Protein AF-W1Y6M5-F1 (afdb_monomer_lite)

Foldseek 3Di:
DDLVVFWDKDAFDQQLVQDDDDDDVPDDPVRVVVVSVVSRLATFGIWTATPVPRHTPDTDHDPDPVCVDPVNVVSSRVD

Secondary structure (DSSP, 8-state):
--GGGTEEEEEEEEGGGT--PPP-TTS-HHHHHHHHHHHHT-EEEEEEEETTT--EEEEE---SGGGGSHHHHHHHHH-

InterPro domains:
  IPR024402 Domain of unknown function DUF2726 [PF10881] (3-77)

Organism: NCBI:txid408170

Radius of gyration: 14.58 Å; chains: 1; bounding box: 29×38×38 Å

Sequence (79 aa):
KWFGHYCHIHCQVSLGRLINFPEQPEFSEEERKRFFAIYNGMAMDYVLVSKKNNKIVCVIELDDPSHERADRIIRDRWL

pLDDT: mean 85.99, std 6.61, range [66.0, 95.06]

Structure (mmCIF, N/CA/C/O backbone):
data_AF-W1Y6M5-F1
#
_entry.id   AF-W1Y6M5-F1
#
loop_
_atom_site.group_PDB
_atom_site.id
_atom_site.type_symbol
_atom_site.label_atom_id
_atom_site.label_alt_id
_atom_site.label_comp_id
_atom_site.label_asym_id
_atom_site.label_entity_id
_atom_site.label_seq_id
_atom_site.pdbx_PDB_ins_code
_atom_site.Cartn_x
_atom_site.Cartn_y
_atom_site.Cartn_z
_atom_site.occupancy
_atom_site.B_iso_or_equiv
_atom_site.auth_seq_id
_atom_site.auth_comp_id
_atom_site.auth_asym_id
_atom_site.auth_atom_id
_atom_site.pdbx_PDB_model_num
ATOM 1 N N . LYS A 1 1 ? -12.215 -23.003 0.328 1.00 68.38 1 LYS A N 1
ATOM 2 C CA . LYS A 1 1 ? -12.978 -21.728 0.407 1.00 68.38 1 LYS A CA 1
ATOM 3 C C . LYS A 1 1 ? -12.089 -20.613 -0.138 1.00 68.38 1 LYS A C 1
ATOM 5 O O . LYS A 1 1 ? -10.931 -20.586 0.244 1.00 68.38 1 LYS A O 1
ATOM 10 N N . TRP A 1 2 ? -12.587 -19.765 -1.041 1.00 86.69 2 TRP A N 1
ATOM 11 C CA . TRP A 1 2 ? -11.785 -18.734 -1.719 1.00 86.69 2 TRP A CA 1
ATOM 12 C C . TRP A 1 2 ? -11.755 -17.412 -0.937 1.00 86.69 2 TRP A C 1
ATOM 14 O O . TRP A 1 2 ? -12.774 -17.022 -0.364 1.00 86.69 2 TRP A O 1
ATOM 24 N N . PHE A 1 3 ? -10.620 -16.702 -0.940 1.00 86.81 3 PHE A N 1
ATOM 25 C CA . PHE A 1 3 ? -10.465 -15.430 -0.218 1.00 86.81 3 PHE A CA 1
ATOM 26 C C . PHE A 1 3 ? -11.447 -14.355 -0.687 1.00 86.81 3 PHE A C 1
ATOM 28 O O . PHE A 1 3 ? -11.974 -13.619 0.145 1.00 86.81 3 PHE A O 1
ATOM 35 N N . GLY A 1 4 ? -11.791 -14.321 -1.978 1.00 89.44 4 GLY A N 1
ATOM 36 C CA . GLY A 1 4 ? -12.753 -13.358 -2.526 1.00 89.44 4 GLY A CA 1
ATOM 37 C C . GLY A 1 4 ? -14.163 -13.451 -1.923 1.00 89.44 4 GLY A C 1
ATOM 38 O O . GLY A 1 4 ? -14.933 -12.494 -2.001 1.00 89.44 4 GLY A O 1
ATOM 39 N N . HIS A 1 5 ? -14.519 -14.561 -1.266 1.00 93.81 5 HIS A N 1
ATOM 40 C CA . HIS A 1 5 ? -15.795 -14.659 -0.546 1.00 93.81 5 HIS A CA 1
ATOM 41 C C . HIS A 1 5 ? -15.806 -13.810 0.735 1.00 93.81 5 HIS A C 1
ATOM 43 O O . HIS 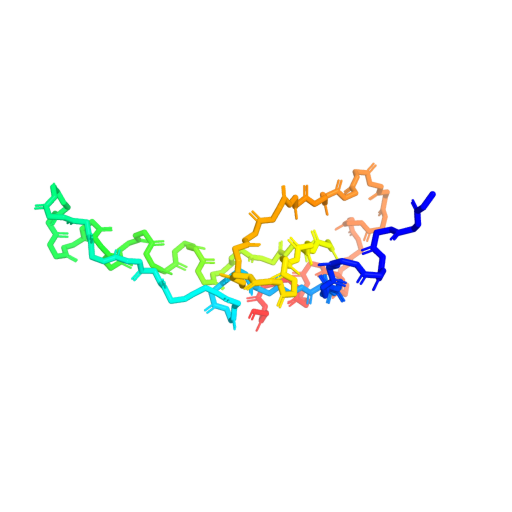A 1 5 ? -16.863 -13.339 1.141 1.00 93.81 5 HIS A O 1
ATOM 49 N N . TYR A 1 6 ? -14.641 -13.579 1.346 1.00 94.25 6 TYR A N 1
ATOM 50 C CA . TYR A 1 6 ? -14.509 -12.931 2.656 1.00 94.25 6 TYR A CA 1
ATOM 51 C C . TYR A 1 6 ? -13.725 -11.620 2.613 1.00 94.25 6 TYR A C 1
ATOM 53 O O . TYR A 1 6 ? -13.829 -10.830 3.547 1.00 94.25 6 TYR A O 1
ATOM 61 N N . CYS A 1 7 ? -12.970 -11.379 1.542 1.00 95.06 7 CYS A N 1
ATOM 62 C CA . CYS A 1 7 ? -12.126 -10.204 1.380 1.00 95.06 7 CYS A CA 1
ATOM 63 C C . CYS A 1 7 ? -12.482 -9.432 0.106 1.00 95.06 7 CYS A C 1
ATOM 65 O O . CYS A 1 7 ? -12.810 -10.025 -0.925 1.00 95.06 7 CYS A O 1
ATOM 67 N N . HIS A 1 8 ? -12.401 -8.108 0.181 1.00 94.00 8 HIS A N 1
ATOM 68 C CA . HIS A 1 8 ? -12.112 -7.265 -0.970 1.00 94.00 8 HIS A CA 1
ATOM 69 C C . HIS A 1 8 ? -10.634 -7.447 -1.325 1.00 94.00 8 HIS A C 1
ATOM 71 O O . HIS A 1 8 ? -9.793 -7.489 -0.428 1.00 94.00 8 HIS A O 1
ATOM 77 N N . ILE A 1 9 ? -10.332 -7.609 -2.611 1.00 94.06 9 ILE A N 1
ATOM 78 C CA . ILE A 1 9 ? -8.963 -7.732 -3.117 1.00 94.06 9 ILE A CA 1
ATOM 79 C C . ILE A 1 9 ? -8.694 -6.462 -3.912 1.00 94.06 9 ILE A C 1
ATOM 81 O O . ILE A 1 9 ? -9.323 -6.240 -4.946 1.00 94.06 9 ILE A O 1
ATOM 85 N N . HIS A 1 10 ? -7.810 -5.621 -3.396 1.00 92.69 10 HIS A N 1
ATOM 86 C CA . HIS A 1 10 ? -7.374 -4.402 -4.060 1.00 92.69 10 HIS A CA 1
ATOM 87 C C . HIS A 1 10 ? -6.017 -4.664 -4.698 1.00 92.69 10 HIS A C 1
ATOM 89 O O . HIS A 1 10 ? -5.113 -5.129 -4.011 1.00 92.69 10 HIS A O 1
ATOM 95 N N . CYS A 1 11 ? -5.889 -4.385 -5.990 1.00 91.50 11 CYS A N 1
ATOM 96 C CA . CYS A 1 11 ? -4.648 -4.576 -6.731 1.00 91.50 11 CYS A CA 1
ATOM 97 C C . CYS A 1 11 ? -3.975 -3.220 -6.955 1.00 91.50 11 CYS A C 1
ATOM 99 O O . CYS A 1 11 ? -4.678 -2.274 -7.311 1.00 91.50 11 CYS A O 1
ATOM 101 N N . GLN A 1 12 ? -2.647 -3.150 -6.829 1.00 86.75 12 GLN A N 1
ATOM 102 C CA . GLN A 1 12 ? -1.833 -1.972 -7.171 1.00 86.75 12 GLN A CA 1
ATOM 103 C C . GLN A 1 12 ? -2.373 -0.702 -6.510 1.00 86.75 12 GLN A C 1
ATOM 105 O O . GLN A 1 12 ? -2.810 0.244 -7.167 1.00 86.75 12 GLN A O 1
ATOM 110 N N . VAL A 1 13 ? -2.433 -0.734 -5.184 1.00 86.12 13 VAL A N 1
ATOM 111 C CA . VAL A 1 13 ? -3.177 0.234 -4.384 1.00 86.12 13 VAL A CA 1
ATOM 112 C C . VAL A 1 13 ? -2.279 0.846 -3.323 1.00 86.12 13 VAL A C 1
ATOM 114 O O . VAL A 1 13 ? -1.516 0.144 -2.665 1.00 86.12 13 VAL A O 1
ATOM 117 N N . SER A 1 14 ? -2.400 2.158 -3.128 1.00 86.56 14 SER A N 1
ATOM 118 C CA . SER A 1 14 ? -1.793 2.814 -1.973 1.00 86.56 14 SER A CA 1
ATOM 119 C C . SER A 1 14 ? -2.551 2.444 -0.696 1.00 86.56 14 SER A C 1
ATOM 121 O O . SER A 1 14 ? -3.785 2.520 -0.650 1.00 86.56 14 SER A O 1
ATOM 123 N N . LEU A 1 15 ? -1.821 2.076 0.360 1.00 82.38 15 LEU A N 1
ATOM 124 C CA . LEU A 1 15 ? -2.423 1.758 1.661 1.00 82.38 15 LEU A CA 1
ATOM 125 C C . LEU A 1 15 ? -3.201 2.942 2.248 1.00 82.38 15 LEU A C 1
ATOM 127 O O . LEU A 1 15 ? -4.263 2.749 2.849 1.00 82.38 15 LEU A O 1
ATOM 131 N N . GLY A 1 16 ? -2.725 4.164 1.996 1.00 79.94 16 GLY A N 1
ATOM 132 C 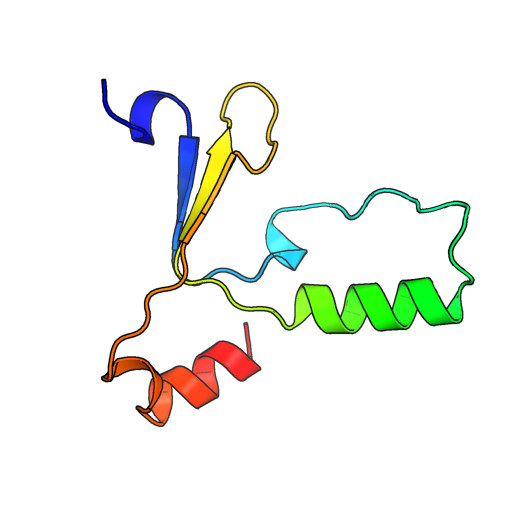CA . GLY A 1 16 ? -3.377 5.408 2.401 1.00 79.94 16 GLY A CA 1
ATOM 133 C C . GLY A 1 16 ? -4.802 5.577 1.878 1.00 79.94 16 GLY A C 1
ATOM 134 O O . GLY A 1 16 ? -5.623 6.244 2.501 1.00 79.94 16 GLY A O 1
ATOM 135 N N . ARG A 1 17 ? -5.136 4.936 0.751 1.00 81.88 17 ARG A N 1
ATOM 136 C CA . ARG A 1 17 ? -6.493 4.973 0.180 1.00 81.88 17 ARG A CA 1
ATOM 137 C C . ARG A 1 17 ? -7.448 3.967 0.816 1.00 81.88 17 ARG A C 1
ATOM 139 O O . ARG A 1 17 ? -8.654 4.071 0.606 1.00 81.88 17 ARG A O 1
ATOM 146 N N . LEU A 1 18 ? -6.927 2.974 1.536 1.00 81.38 18 LEU A N 1
ATOM 147 C CA . LEU A 1 18 ? -7.717 1.868 2.081 1.00 81.38 18 LEU A CA 1
ATOM 148 C C . LEU A 1 18 ? -7.981 2.000 3.576 1.00 81.38 18 LEU A C 1
ATOM 150 O O . LEU A 1 18 ? -9.013 1.527 4.055 1.00 81.38 18 LEU A O 1
ATOM 154 N N . ILE A 1 19 ? -7.060 2.615 4.315 1.00 76.94 19 ILE A N 1
ATOM 155 C CA . ILE A 1 19 ? -7.153 2.740 5.765 1.00 76.94 19 ILE A CA 1
ATOM 156 C C . ILE A 1 19 ? -7.150 4.209 6.167 1.00 76.94 19 ILE A C 1
ATOM 158 O O . ILE A 1 19 ? -6.231 4.958 5.851 1.00 76.94 19 ILE A O 1
ATOM 162 N N . ASN A 1 20 ? -8.130 4.574 6.990 1.00 73.44 20 ASN A N 1
ATOM 163 C CA . ASN A 1 20 ? -8.012 5.753 7.835 1.00 73.44 20 ASN A CA 1
ATOM 164 C C . ASN A 1 20 ? -7.049 5.423 8.969 1.00 73.44 20 ASN A C 1
ATOM 166 O O . ASN A 1 20 ? -7.361 4.588 9.824 1.00 73.44 20 ASN A O 1
ATOM 170 N N . PHE A 1 21 ? -5.867 6.034 8.941 1.00 69.94 21 PHE A N 1
ATOM 171 C CA . PHE A 1 21 ? -4.867 5.814 9.973 1.00 69.94 21 PHE A CA 1
ATOM 172 C C . PHE A 1 21 ? -5.435 6.260 11.333 1.00 69.94 21 PHE A C 1
ATOM 174 O O . PHE A 1 21 ? -5.844 7.417 11.457 1.00 69.94 21 PHE A O 1
ATOM 181 N N . PRO A 1 22 ? -5.534 5.359 12.329 1.00 71.06 22 PRO A N 1
ATOM 182 C CA . PRO A 1 22 ? -6.073 5.712 13.636 1.00 71.06 22 PRO A CA 1
ATOM 183 C C . PRO A 1 22 ? -5.132 6.685 14.353 1.00 71.06 22 PRO A C 1
ATOM 185 O O . PRO A 1 22 ? -3.922 6.663 14.129 1.00 71.06 22 PRO A O 1
ATOM 188 N N . GLU A 1 23 ? -5.678 7.521 15.236 1.00 72.56 23 GLU A N 1
ATOM 189 C CA . GLU A 1 23 ? -4.856 8.393 16.078 1.00 72.56 23 GLU A CA 1
ATOM 190 C C . GLU A 1 23 ? -3.879 7.555 16.920 1.00 72.56 23 GLU A C 1
ATOM 192 O O . GLU A 1 23 ? -4.274 6.577 17.556 1.00 72.56 23 GLU A O 1
ATOM 197 N N . GLN A 1 24 ? -2.598 7.928 16.884 1.00 76.31 24 GLN A N 1
ATOM 198 C CA . GLN A 1 24 ? -1.525 7.337 17.686 1.00 76.31 24 GLN A CA 1
ATOM 199 C C . GLN A 1 24 ? -1.161 8.361 18.771 1.00 76.31 24 GLN A C 1
ATOM 201 O O . GLN A 1 24 ? -0.459 9.325 18.457 1.00 76.31 24 GLN A O 1
ATOM 206 N N . PRO A 1 25 ? -1.675 8.229 20.006 1.00 78.31 25 PRO A N 1
ATOM 207 C CA . PRO A 1 25 ? -1.454 9.216 21.065 1.00 78.31 25 PRO A CA 1
ATOM 208 C C . PRO A 1 25 ? 0.021 9.357 21.471 1.00 78.31 25 PRO A C 1
ATOM 210 O O . PRO A 1 25 ? 0.400 10.369 22.054 1.00 78.31 25 PRO A O 1
ATOM 213 N N . GLU A 1 26 ? 0.859 8.373 21.148 1.00 85.31 26 GLU A N 1
ATOM 214 C CA . GLU A 1 26 ? 2.298 8.378 21.410 1.00 85.31 26 GLU A CA 1
ATOM 215 C C . GLU A 1 26 ? 3.118 9.129 20.348 1.00 85.31 26 GLU A C 1
ATOM 217 O O . GLU A 1 26 ? 4.307 9.358 20.560 1.00 85.31 26 GLU A O 1
ATOM 222 N N . PHE A 1 27 ? 2.525 9.498 19.208 1.00 83.19 27 PHE A N 1
ATOM 223 C CA . PHE A 1 27 ? 3.239 10.194 18.136 1.00 83.19 27 PHE A CA 1
ATOM 224 C C . PHE A 1 27 ? 3.138 11.708 18.327 1.00 83.19 27 PHE A C 1
ATOM 226 O O . PHE A 1 27 ? 2.049 12.254 18.514 1.00 83.19 27 PHE A O 1
ATOM 233 N N . SER A 1 28 ? 4.260 12.411 18.177 1.00 88.12 28 SER A N 1
ATOM 234 C CA . SER A 1 28 ? 4.232 13.859 17.950 1.00 88.12 28 SER A CA 1
ATOM 235 C C . SER A 1 28 ? 3.529 14.205 16.628 1.00 88.12 28 SER A C 1
ATOM 237 O O . SER A 1 28 ? 3.393 13.377 15.720 1.00 88.12 28 SER A O 1
ATOM 239 N N . GLU A 1 29 ? 3.103 15.462 16.475 1.00 84.94 29 GLU A N 1
ATOM 240 C CA . GLU A 1 29 ? 2.511 15.949 15.222 1.00 84.94 29 GLU A CA 1
ATOM 241 C C . GLU A 1 29 ? 3.467 15.787 14.028 1.00 84.94 29 GLU A C 1
ATOM 243 O O . GLU A 1 29 ? 3.033 15.421 12.930 1.00 84.94 29 GLU A O 1
ATOM 248 N N . GLU A 1 30 ? 4.772 16.018 14.218 1.00 88.12 30 GLU A N 1
ATOM 249 C CA . GLU A 1 30 ? 5.773 15.786 13.176 1.00 88.12 30 GLU A CA 1
ATOM 250 C C . GLU A 1 30 ? 5.892 14.306 12.797 1.00 88.12 30 GLU A C 1
ATOM 252 O O . GLU A 1 30 ? 5.935 13.983 11.606 1.00 88.12 30 GLU A O 1
ATOM 257 N N . GLU A 1 31 ? 5.933 13.401 13.777 1.00 86.88 31 GLU A N 1
ATOM 258 C CA . GLU A 1 31 ? 6.012 11.956 13.534 1.00 86.88 31 GLU A CA 1
ATOM 259 C C . GLU A 1 31 ? 4.765 11.445 12.825 1.00 86.88 31 GLU A C 1
ATOM 261 O O . GLU A 1 31 ? 4.876 10.699 11.852 1.00 86.88 31 GLU A O 1
ATOM 266 N N . ARG A 1 32 ? 3.584 11.924 13.228 1.00 84.12 32 ARG A N 1
ATOM 267 C CA . ARG A 1 32 ? 2.322 11.600 12.561 1.00 84.12 32 ARG A CA 1
ATOM 268 C C . ARG A 1 32 ? 2.339 12.028 11.099 1.00 84.12 32 ARG A C 1
ATOM 270 O O . ARG A 1 32 ? 2.003 11.230 10.227 1.00 84.12 32 ARG A O 1
ATOM 277 N N . LYS A 1 33 ? 2.765 13.262 10.807 1.00 84.44 33 LYS A N 1
ATOM 278 C CA . LYS A 1 33 ? 2.855 13.769 9.426 1.00 84.44 33 LYS A CA 1
ATOM 279 C C . LYS A 1 33 ? 3.851 12.973 8.589 1.00 84.44 33 LYS A C 1
ATOM 281 O O . LYS A 1 33 ? 3.540 12.627 7.452 1.00 84.44 33 LYS A O 1
ATOM 286 N N . ARG A 1 34 ? 5.030 12.667 9.140 1.00 86.25 34 ARG A N 1
ATOM 287 C CA . ARG A 1 34 ? 6.053 11.863 8.451 1.00 86.25 34 ARG A CA 1
ATOM 288 C C . ARG A 1 34 ? 5.558 10.453 8.170 1.00 86.25 34 ARG A C 1
ATOM 290 O O . ARG A 1 34 ? 5.676 9.990 7.040 1.00 86.25 34 ARG A O 1
ATOM 297 N N . PHE A 1 35 ? 4.971 9.800 9.168 1.00 84.12 35 PHE A N 1
ATOM 298 C CA . PHE A 1 35 ? 4.420 8.462 9.015 1.00 84.12 35 PHE A CA 1
ATOM 299 C C . PHE A 1 35 ? 3.313 8.442 7.961 1.00 84.12 35 PHE A C 1
ATOM 301 O O . PHE A 1 35 ? 3.349 7.617 7.054 1.00 84.12 35 PHE A O 1
ATOM 308 N N . PHE A 1 36 ? 2.375 9.390 8.024 1.00 81.50 36 PHE A N 1
ATOM 309 C CA . PHE A 1 36 ? 1.284 9.490 7.057 1.00 81.50 36 PHE A CA 1
ATOM 310 C C . PHE A 1 36 ? 1.791 9.740 5.630 1.00 81.50 36 PHE A C 1
ATOM 312 O O . PHE A 1 36 ? 1.286 9.140 4.686 1.00 81.50 36 PHE A O 1
ATOM 319 N N . ALA A 1 37 ? 2.822 10.574 5.462 1.00 83.19 37 ALA A N 1
ATOM 320 C CA . ALA A 1 37 ? 3.443 10.815 4.162 1.00 83.19 37 ALA A CA 1
ATOM 321 C C . ALA A 1 37 ? 4.090 9.548 3.581 1.00 83.19 37 ALA A C 1
ATOM 323 O O . ALA A 1 37 ? 3.879 9.245 2.409 1.00 83.19 37 ALA A O 1
ATOM 324 N N . ILE A 1 38 ? 4.833 8.794 4.399 1.00 83.31 38 ILE A N 1
ATOM 325 C CA . ILE A 1 38 ? 5.430 7.517 3.984 1.00 83.31 38 ILE A CA 1
ATOM 326 C C . ILE A 1 38 ? 4.321 6.533 3.617 1.00 83.31 38 ILE A C 1
ATOM 328 O O . ILE A 1 38 ? 4.307 6.013 2.510 1.00 83.31 38 ILE A O 1
ATOM 332 N N . TYR A 1 39 ? 3.361 6.338 4.518 1.00 81.19 39 TYR A N 1
ATOM 333 C CA . TYR A 1 39 ? 2.275 5.375 4.376 1.00 81.19 39 TYR A CA 1
ATOM 334 C C . TYR A 1 39 ? 1.409 5.619 3.133 1.00 81.19 39 TYR A C 1
ATOM 336 O O . TYR A 1 39 ? 1.054 4.675 2.432 1.00 81.19 39 TYR A O 1
ATOM 344 N N . ASN A 1 40 ? 1.102 6.882 2.820 1.00 81.75 40 ASN A N 1
ATOM 345 C CA . ASN A 1 40 ? 0.358 7.234 1.610 1.00 81.75 40 ASN A CA 1
ATOM 346 C C . ASN A 1 40 ? 1.154 6.994 0.326 1.00 81.75 40 ASN A C 1
ATOM 348 O O . ASN A 1 40 ? 0.542 6.697 -0.693 1.00 81.75 40 ASN A O 1
ATOM 352 N N . GLY A 1 41 ? 2.481 7.117 0.370 1.00 79.44 41 GLY A N 1
ATOM 353 C CA . GLY A 1 41 ? 3.352 6.847 -0.776 1.00 79.44 41 GLY A CA 1
ATOM 354 C C . GLY A 1 41 ? 3.693 5.368 -0.969 1.00 79.44 41 GLY A C 1
ATOM 355 O O . GLY A 1 41 ? 4.429 5.034 -1.892 1.00 79.44 41 GLY A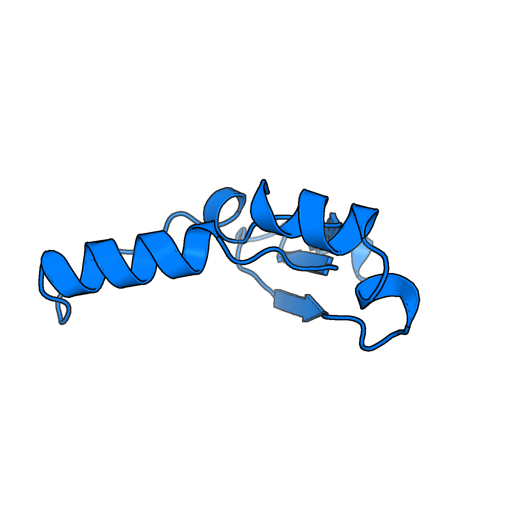 O 1
ATOM 356 N N . MET A 1 42 ? 3.210 4.476 -0.098 1.00 84.25 42 MET A N 1
ATOM 357 C CA . MET A 1 42 ? 3.420 3.039 -0.240 1.00 84.25 42 MET A CA 1
ATOM 358 C C . MET A 1 42 ? 2.363 2.437 -1.166 1.00 84.25 42 MET A C 1
ATOM 360 O O . MET A 1 42 ? 1.217 2.235 -0.755 1.00 84.25 42 MET A O 1
ATOM 364 N N . ALA A 1 43 ? 2.764 2.110 -2.392 1.00 87.69 43 ALA A N 1
ATOM 365 C CA . ALA A 1 43 ? 1.988 1.288 -3.312 1.00 87.69 43 ALA A CA 1
ATOM 366 C C . ALA A 1 43 ? 2.218 -0.201 -3.015 1.00 87.69 43 ALA A C 1
ATOM 368 O O . ALA A 1 43 ? 3.356 -0.615 -2.813 1.00 87.69 43 ALA A O 1
ATOM 369 N N . MET A 1 44 ? 1.135 -0.978 -2.984 1.00 89.62 44 MET A N 1
ATOM 370 C CA . MET A 1 44 ? 1.162 -2.418 -2.723 1.00 89.62 44 MET A CA 1
ATOM 371 C C . MET A 1 44 ? 0.566 -3.196 -3.894 1.00 89.62 44 MET A C 1
ATOM 373 O O . MET A 1 44 ? -0.434 -2.759 -4.479 1.00 89.62 44 MET A O 1
ATOM 377 N N . ASP A 1 45 ? 1.113 -4.369 -4.210 1.00 91.25 45 ASP A N 1
ATOM 378 C CA . ASP A 1 45 ? 0.625 -5.194 -5.320 1.00 91.25 45 ASP A CA 1
ATOM 379 C C . ASP A 1 45 ? -0.770 -5.761 -5.037 1.00 91.25 45 ASP A C 1
ATOM 381 O O . ASP A 1 45 ? -1.664 -5.625 -5.881 1.00 91.25 45 ASP A O 1
ATOM 385 N N . TYR A 1 46 ? -0.991 -6.337 -3.849 1.00 93.06 46 TYR A N 1
ATOM 386 C CA . TYR A 1 46 ? -2.318 -6.769 -3.407 1.00 93.06 46 TYR A CA 1
ATOM 387 C C . TYR A 1 46 ? -2.572 -6.499 -1.929 1.00 93.06 46 TYR A C 1
ATOM 389 O O . TYR A 1 46 ? -1.784 -6.860 -1.057 1.00 93.06 46 TYR A O 1
ATOM 397 N N . VAL A 1 47 ? -3.761 -5.979 -1.632 1.00 93.75 47 VAL A N 1
ATOM 398 C CA . VAL A 1 47 ? -4.251 -5.797 -0.264 1.00 93.75 47 VAL A CA 1
ATOM 399 C C . VAL A 1 47 ? -5.597 -6.491 -0.114 1.00 93.75 47 VAL A C 1
ATOM 401 O O . VAL A 1 47 ? -6.562 -6.193 -0.823 1.00 93.75 47 VAL A O 1
ATOM 404 N N . LEU A 1 48 ? -5.669 -7.432 0.826 1.00 94.75 48 LEU A N 1
ATOM 405 C CA . LEU A 1 48 ? -6.889 -8.146 1.180 1.00 94.75 48 LEU A CA 1
ATOM 406 C C . LEU A 1 48 ? -7.528 -7.464 2.385 1.00 94.75 48 LEU A C 1
ATOM 408 O O . LEU A 1 48 ? -6.966 -7.464 3.480 1.00 94.75 48 LEU A O 1
ATOM 412 N N . VAL A 1 49 ? -8.733 -6.932 2.198 1.00 93.50 49 VAL A N 1
ATOM 413 C CA . VAL A 1 49 ? -9.500 -6.242 3.241 1.00 93.50 49 VAL A CA 1
ATOM 414 C C . VAL A 1 49 ? -10.73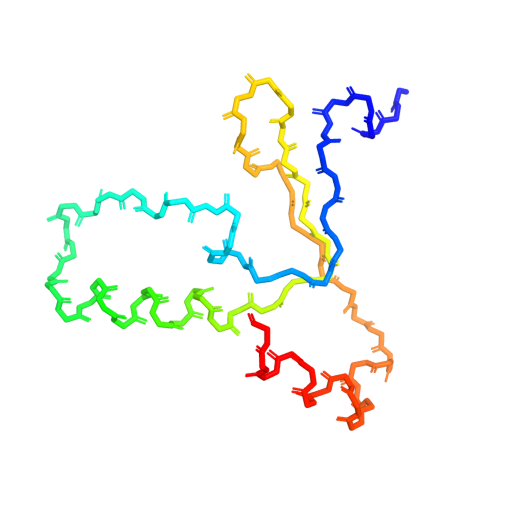8 -7.061 3.580 1.00 93.50 49 VAL A C 1
ATOM 416 O O . VAL A 1 49 ? -11.540 -7.387 2.709 1.00 93.50 49 VAL A O 1
ATOM 419 N N . SER A 1 50 ? -10.917 -7.414 4.849 1.00 93.56 50 SER A N 1
ATOM 420 C CA . SER A 1 50 ? -12.057 -8.209 5.310 1.00 93.56 50 SER A CA 1
ATOM 421 C C . SER A 1 50 ? -13.378 -7.484 5.051 1.00 93.56 50 SER A C 1
ATOM 423 O O . SER A 1 50 ? -13.617 -6.396 5.570 1.00 93.56 50 SER A O 1
ATOM 425 N N . LYS A 1 51 ? -14.298 -8.143 4.340 1.00 94.19 51 LYS A N 1
ATOM 426 C CA . LYS A 1 51 ? -15.664 -7.649 4.088 1.00 94.19 51 LYS A CA 1
ATOM 427 C C . LYS A 1 51 ? -16.476 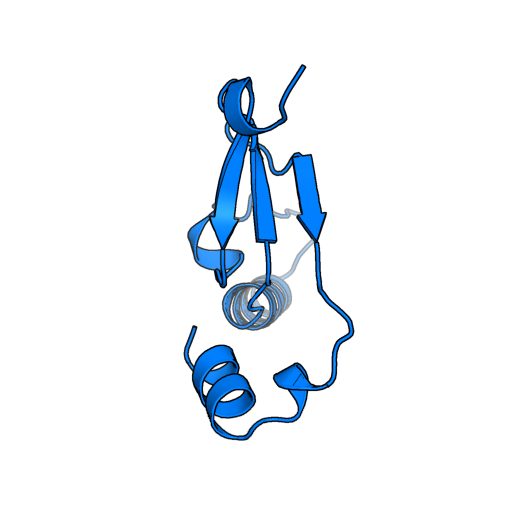-7.462 5.374 1.00 94.19 51 LYS A C 1
ATOM 429 O O . LYS A 1 51 ? -17.452 -6.726 5.382 1.00 94.19 51 LYS A O 1
ATOM 434 N N . LYS A 1 52 ? -16.103 -8.147 6.463 1.00 94.56 52 LYS A N 1
ATOM 435 C CA . LYS A 1 52 ? -16.845 -8.126 7.734 1.00 94.56 52 LYS A CA 1
ATOM 436 C C . LYS A 1 52 ? -16.567 -6.873 8.564 1.00 94.56 52 LYS A C 1
ATOM 438 O O . LYS A 1 52 ? -17.454 -6.401 9.263 1.00 94.56 52 LYS A O 1
ATOM 443 N N . ASN A 1 53 ? -15.320 -6.410 8.579 1.00 91.56 53 ASN A N 1
ATOM 444 C CA . ASN A 1 53 ? -14.864 -5.373 9.514 1.00 91.56 53 ASN A CA 1
ATOM 445 C C . ASN A 1 53 ? -13.903 -4.356 8.887 1.00 91.56 53 ASN A C 1
ATOM 447 O O . ASN A 1 53 ? -13.313 -3.566 9.617 1.00 91.56 53 ASN A O 1
ATOM 451 N N . ASN A 1 54 ? -13.722 -4.405 7.567 1.00 88.50 54 ASN A N 1
ATOM 452 C CA . ASN A 1 54 ? -12.851 -3.535 6.786 1.00 88.50 54 ASN A CA 1
ATOM 453 C C . ASN A 1 54 ? -11.388 -3.479 7.264 1.00 88.50 54 ASN A C 1
ATOM 455 O O . ASN A 1 54 ? -10.667 -2.530 6.973 1.00 88.50 54 ASN A O 1
ATOM 459 N N . LYS A 1 55 ? -10.936 -4.491 8.014 1.00 89.75 55 LYS A N 1
ATOM 460 C CA . LYS A 1 55 ? -9.539 -4.593 8.444 1.00 89.75 55 LYS A CA 1
ATOM 461 C C . LYS A 1 55 ? -8.711 -5.252 7.351 1.00 89.75 55 LYS A C 1
ATOM 463 O O . LYS A 1 55 ? -9.171 -6.222 6.743 1.00 89.75 55 LYS A O 1
ATOM 468 N N . ILE A 1 56 ? -7.484 -4.774 7.148 1.00 90.69 56 ILE A N 1
ATOM 469 C CA . ILE A 1 56 ? -6.502 -5.506 6.346 1.00 90.69 56 ILE A CA 1
ATOM 470 C C . ILE A 1 56 ? -6.266 -6.869 6.994 1.00 90.69 56 ILE A C 1
ATOM 472 O O . ILE A 1 56 ? -6.001 -6.975 8.190 1.00 90.69 56 ILE A O 1
ATOM 476 N N . VAL A 1 57 ? -6.407 -7.908 6.181 1.00 93.50 57 VAL A N 1
ATOM 477 C CA . VAL A 1 57 ? -6.140 -9.303 6.534 1.00 93.50 57 VAL A CA 1
ATOM 478 C C . VAL A 1 57 ? -4.733 -9.685 6.097 1.00 93.50 57 VAL A C 1
ATOM 480 O O . VAL A 1 57 ? -4.037 -10.392 6.816 1.00 93.50 57 VAL A O 1
ATOM 483 N N . CYS A 1 58 ? -4.331 -9.245 4.905 1.00 92.69 58 CYS A N 1
ATOM 484 C CA . CYS A 1 58 ? -3.062 -9.606 4.293 1.00 92.69 58 CYS A CA 1
ATOM 485 C C . CYS A 1 58 ? -2.656 -8.546 3.264 1.00 92.69 58 CYS A C 1
ATOM 487 O O . CYS A 1 58 ? -3.516 -7.957 2.604 1.00 92.69 58 CYS A O 1
ATOM 489 N N . VAL A 1 59 ? -1.350 -8.337 3.139 1.00 92.25 59 VAL A N 1
ATOM 490 C CA . VAL A 1 59 ? -0.707 -7.571 2.072 1.00 92.25 59 VAL A CA 1
ATOM 491 C C . VAL A 1 59 ? 0.262 -8.521 1.374 1.00 92.25 59 VAL A C 1
ATOM 493 O O . VAL A 1 59 ? 0.931 -9.304 2.050 1.00 92.25 59 VAL A O 1
ATOM 496 N N . ILE A 1 60 ? 0.289 -8.493 0.045 1.00 92.38 60 ILE A N 1
ATOM 497 C CA . ILE A 1 60 ? 1.152 -9.341 -0.778 1.00 92.38 60 ILE A CA 1
ATOM 498 C C . ILE A 1 60 ? 1.906 -8.436 -1.743 1.00 92.38 60 ILE A C 1
ATOM 500 O O . ILE A 1 60 ? 1.283 -7.822 -2.607 1.00 92.38 60 ILE A O 1
ATOM 504 N N . GLU A 1 61 ? 3.228 -8.437 -1.611 1.00 90.38 61 GLU A N 1
ATOM 505 C CA . GLU A 1 61 ? 4.159 -7.880 -2.589 1.00 90.38 61 GLU A CA 1
ATOM 506 C C . GLU A 1 61 ? 4.729 -9.013 -3.432 1.00 90.38 61 GLU A C 1
ATOM 508 O O . GLU A 1 61 ? 5.106 -10.061 -2.896 1.00 90.38 61 GLU A O 1
ATOM 513 N N . LEU A 1 62 ? 4.752 -8.827 -4.749 1.00 90.38 62 LEU A N 1
ATOM 514 C CA . LEU A 1 62 ? 5.432 -9.754 -5.642 1.00 90.38 62 LEU A CA 1
ATOM 515 C C . LEU A 1 62 ? 6.896 -9.336 -5.744 1.00 90.38 62 LEU A C 1
ATOM 517 O O . LEU A 1 62 ? 7.183 -8.159 -5.838 1.00 90.38 62 LEU A O 1
ATOM 521 N N . ASP A 1 63 ? 7.826 -10.281 -5.725 1.00 87.06 63 ASP A N 1
ATOM 522 C CA . ASP A 1 63 ? 9.243 -9.997 -5.980 1.00 87.06 63 ASP A CA 1
ATOM 523 C C . ASP A 1 63 ? 9.594 -10.577 -7.349 1.00 87.06 63 ASP A C 1
ATOM 525 O O . ASP A 1 63 ? 10.089 -11.700 -7.470 1.00 87.06 63 ASP A O 1
ATOM 529 N N . ASP A 1 64 ? 9.176 -9.873 -8.403 1.00 88.25 64 ASP A N 1
ATOM 530 C CA . ASP A 1 64 ? 9.345 -10.318 -9.782 1.00 88.25 64 ASP A CA 1
ATOM 531 C C . ASP A 1 64 ? 9.976 -9.230 -10.672 1.00 88.25 64 ASP A C 1
ATOM 533 O O . ASP A 1 64 ? 9.809 -8.036 -10.405 1.00 88.25 64 ASP A O 1
ATOM 537 N N . PRO A 1 65 ? 10.661 -9.603 -11.775 1.00 89.62 65 PRO A N 1
ATOM 538 C CA . PRO A 1 65 ? 11.402 -8.652 -12.611 1.00 89.62 65 PRO A CA 1
ATOM 539 C C . PRO A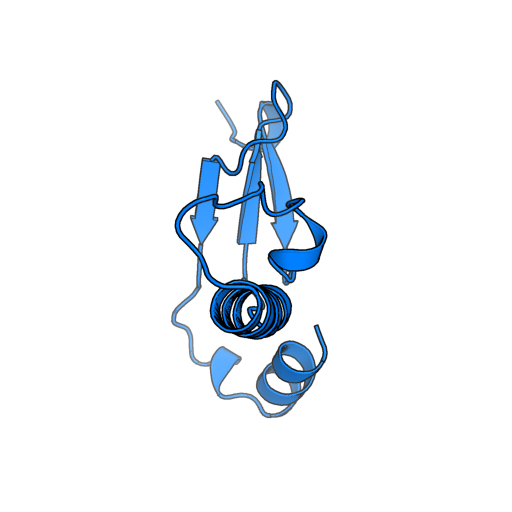 1 65 ? 10.560 -7.520 -13.214 1.00 89.62 65 PRO A C 1
ATOM 541 O O . PRO A 1 65 ? 11.109 -6.530 -13.698 1.00 89.62 65 PRO A O 1
ATOM 544 N N . SER A 1 66 ? 9.225 -7.627 -13.219 1.00 85.94 66 SER A N 1
ATOM 545 C CA . SER A 1 66 ? 8.365 -6.538 -13.682 1.00 85.94 66 SER A CA 1
ATOM 546 C C . SER A 1 66 ? 8.518 -5.265 -12.850 1.00 85.94 66 SER A C 1
ATOM 548 O O . SER A 1 66 ? 8.261 -4.180 -13.373 1.00 85.94 66 SER A O 1
ATOM 550 N N . HIS A 1 67 ? 8.978 -5.370 -11.603 1.00 83.06 67 HIS A N 1
ATOM 551 C CA . HIS A 1 67 ? 9.233 -4.236 -10.713 1.00 83.06 67 HIS A CA 1
ATOM 552 C C . HIS A 1 67 ? 10.350 -3.311 -11.204 1.00 83.06 67 HIS A C 1
ATOM 554 O O . HIS A 1 67 ? 10.319 -2.114 -10.932 1.00 83.06 67 HIS A O 1
ATOM 560 N N . GLU A 1 68 ? 11.287 -3.818 -12.004 1.00 87.31 68 GLU A N 1
ATOM 561 C CA . GLU A 1 68 ? 12.383 -3.020 -12.569 1.00 87.31 68 GLU A CA 1
ATOM 562 C C . GLU A 1 68 ? 11.962 -2.214 -13.806 1.00 87.31 68 GLU A C 1
ATOM 564 O O . GLU A 1 68 ? 12.713 -1.377 -14.316 1.00 87.31 68 GLU A O 1
ATOM 569 N N . ARG A 1 69 ? 10.751 -2.445 -14.324 1.00 90.50 69 ARG A N 1
ATOM 570 C CA . ARG A 1 69 ? 10.273 -1.730 -15.504 1.00 90.50 69 ARG A CA 1
ATOM 571 C C . ARG A 1 69 ? 10.012 -0.262 -15.178 1.00 90.50 69 ARG A C 1
ATOM 573 O O . ARG A 1 69 ? 9.314 0.070 -14.221 1.00 90.50 69 ARG A O 1
ATOM 580 N N . ALA A 1 70 ? 10.484 0.627 -16.050 1.00 90.88 70 ALA A N 1
ATOM 581 C CA . ALA A 1 70 ? 10.354 2.071 -15.865 1.00 90.88 70 ALA A CA 1
ATOM 582 C C . ALA A 1 70 ? 8.897 2.540 -15.677 1.00 90.88 70 ALA A C 1
ATOM 584 O O . ALA A 1 70 ? 8.643 3.435 -14.875 1.00 90.88 70 ALA A O 1
ATOM 585 N N . ASP A 1 71 ? 7.929 1.931 -16.369 1.00 88.75 71 ASP A N 1
ATOM 586 C CA . ASP A 1 71 ? 6.511 2.280 -16.235 1.00 88.75 71 ASP A CA 1
ATOM 587 C C . ASP A 1 71 ? 5.930 1.901 -14.864 1.00 88.75 71 ASP A C 1
ATOM 589 O O . ASP A 1 71 ? 5.117 2.649 -14.318 1.00 88.75 71 ASP A O 1
ATOM 593 N N . ARG A 1 72 ? 6.388 0.786 -14.280 1.00 83.81 72 ARG A N 1
ATOM 594 C CA . ARG A 1 72 ? 6.008 0.343 -12.930 1.00 83.81 72 ARG A CA 1
ATOM 595 C C . ARG A 1 72 ? 6.581 1.281 -11.873 1.00 83.81 72 ARG A C 1
ATOM 597 O O . ARG A 1 72 ? 5.815 1.818 -11.080 1.00 83.81 72 ARG A O 1
ATOM 604 N N . ILE A 1 73 ? 7.874 1.597 -11.965 1.00 85.75 73 ILE A N 1
ATOM 605 C CA . ILE A 1 73 ? 8.549 2.555 -11.072 1.00 85.75 73 ILE A CA 1
ATOM 606 C C . ILE A 1 73 ? 7.854 3.922 -11.098 1.00 85.75 73 ILE A C 1
ATOM 608 O O . ILE A 1 73 ? 7.627 4.534 -10.054 1.00 85.75 73 ILE A O 1
ATOM 612 N N . ILE A 1 74 ? 7.505 4.417 -12.291 1.00 86.38 74 ILE A N 1
ATOM 613 C CA . ILE A 1 74 ? 6.802 5.695 -12.431 1.00 86.38 74 ILE A CA 1
ATOM 614 C C . ILE A 1 74 ? 5.426 5.611 -11.773 1.00 86.38 74 ILE A C 1
ATOM 616 O O . ILE A 1 74 ? 5.103 6.476 -10.967 1.00 86.38 74 ILE A O 1
ATOM 620 N N . ARG A 1 75 ? 4.622 4.588 -12.084 1.00 83.38 75 ARG A N 1
ATOM 621 C CA . ARG A 1 75 ? 3.274 4.430 -11.523 1.00 83.38 75 ARG A CA 1
ATOM 622 C C . ARG A 1 75 ? 3.293 4.384 -9.996 1.00 83.38 75 ARG A C 1
ATOM 624 O O . ARG A 1 75 ? 2.513 5.099 -9.377 1.00 83.38 75 ARG A O 1
ATOM 631 N N . ASP A 1 76 ? 4.179 3.588 -9.408 1.00 81.19 76 ASP A N 1
ATOM 632 C CA . ASP A 1 76 ? 4.229 3.385 -7.954 1.00 81.19 76 ASP A CA 1
ATOM 633 C C . ASP A 1 76 ? 4.649 4.655 -7.210 1.00 81.19 76 ASP A C 1
ATOM 635 O O . ASP A 1 76 ? 4.243 4.874 -6.076 1.00 81.19 76 ASP A O 1
ATOM 639 N N . ARG A 1 77 ? 5.367 5.560 -7.885 1.00 80.19 77 ARG A N 1
ATOM 640 C CA . ARG A 1 77 ? 5.678 6.898 -7.372 1.00 80.19 77 ARG A CA 1
ATOM 641 C C . ARG A 1 77 ? 4.471 7.844 -7.318 1.00 80.19 77 ARG A C 1
ATOM 643 O O . ARG A 1 77 ? 4.522 8.829 -6.585 1.00 80.19 77 ARG A O 1
ATOM 650 N N . TRP A 1 78 ? 3.442 7.606 -8.134 1.00 76.56 78 TRP A N 1
ATOM 651 C CA . TRP A 1 78 ? 2.269 8.485 -8.273 1.00 76.56 78 TRP A CA 1
ATOM 652 C C . TRP A 1 78 ? 0.999 7.949 -7.597 1.00 76.56 78 TRP A C 1
ATOM 654 O O . TRP A 1 78 ? 0.010 8.685 -7.516 1.00 76.56 78 TRP A O 1
ATOM 664 N N . LEU A 1 79 ? 0.988 6.678 -7.182 1.00 66.00 79 LEU A N 1
ATOM 665 C CA . LEU A 1 79 ? -0.144 6.042 -6.499 1.00 66.00 79 LEU A CA 1
ATOM 666 C C . LEU A 1 79 ? -0.310 6.538 -5.062 1.00 66.00 79 LEU A C 1
ATOM 668 O O . LEU A 1 79 ? -1.496 6.791 -4.705 1.00 66.00 79 LEU A O 1
#